Protein AF-A0AAW8ASQ7-F1 (afdb_monomer_lite)

Sequence (80 aa):
VTRNDSSIIAFKLGRHSPLQGGIRLVGAHTDSPCLRVKPQPELQRQGFWQLGVEVYGGALLAPWFDRDLSLAGRVTFRRD

Structure (mmCIF, N/CA/C/O backbone):
data_AF-A0AAW8ASQ7-F1
#
_entry.id   AF-A0AAW8ASQ7-F1
#
loop_
_atom_site.group_PDB
_atom_site.id
_atom_site.type_symbol
_atom_site.label_atom_id
_atom_site.label_alt_id
_atom_site.label_comp_id
_atom_site.label_asym_id
_atom_site.label_entity_id
_atom_site.label_seq_id
_atom_site.pdbx_PDB_ins_code
_atom_site.Cartn_x
_atom_site.Cartn_y
_atom_site.Cartn_z
_atom_site.occupancy
_atom_site.B_iso_or_equiv
_atom_site.auth_seq_id
_atom_site.auth_comp_id
_atom_site.auth_asym_id
_atom_site.auth_atom_id
_atom_site.pdbx_PDB_model_num
ATOM 1 N N . VAL A 1 1 ? 4.938 -9.749 -14.732 1.00 97.31 1 VAL A N 1
ATOM 2 C CA . VAL A 1 1 ? 4.789 -10.714 -13.611 1.00 97.31 1 VAL A CA 1
ATOM 3 C C . VAL A 1 1 ? 4.493 -9.946 -12.333 1.00 97.31 1 VAL A C 1
ATOM 5 O O . VAL A 1 1 ? 5.014 -8.844 -12.185 1.00 97.31 1 VAL A O 1
ATOM 8 N N . THR A 1 2 ? 3.657 -10.484 -11.447 1.00 98.56 2 THR A N 1
ATOM 9 C CA . THR A 1 2 ? 3.359 -9.904 -10.127 1.00 98.56 2 THR A CA 1
ATOM 10 C C . THR A 1 2 ? 3.827 -10.837 -9.009 1.00 98.56 2 THR A C 1
ATOM 12 O O . THR A 1 2 ? 4.035 -12.031 -9.227 1.00 98.56 2 THR A O 1
ATOM 15 N N . ARG A 1 3 ? 4.032 -10.290 -7.807 1.00 98.56 3 ARG A N 1
ATOM 16 C CA . ARG A 1 3 ? 4.293 -11.056 -6.579 1.00 98.56 3 ARG A CA 1
ATOM 17 C C . ARG A 1 3 ? 3.535 -10.420 -5.418 1.00 98.56 3 ARG A C 1
ATOM 19 O O . ARG A 1 3 ? 3.568 -9.199 -5.274 1.00 98.56 3 ARG A O 1
ATOM 26 N N . ASN A 1 4 ? 2.882 -11.252 -4.598 1.00 98.38 4 ASN A N 1
ATOM 27 C CA . ASN A 1 4 ? 2.077 -10.835 -3.439 1.00 98.38 4 ASN A CA 1
ATOM 28 C C . ASN A 1 4 ? 0.959 -9.823 -3.780 1.00 98.38 4 ASN A C 1
ATOM 30 O O . ASN A 1 4 ? 0.433 -9.181 -2.879 1.00 98.38 4 ASN A O 1
ATOM 34 N N . ASP A 1 5 ? 0.635 -9.630 -5.060 1.00 98.12 5 ASP A N 1
ATOM 35 C CA . ASP A 1 5 ? -0.239 -8.555 -5.557 1.00 98.12 5 ASP A CA 1
ATOM 36 C C . ASP A 1 5 ? 0.133 -7.147 -5.053 1.00 98.12 5 ASP A C 1
ATOM 38 O O . ASP A 1 5 ? -0.685 -6.234 -5.049 1.00 98.12 5 ASP A O 1
ATOM 42 N N . SER A 1 6 ? 1.392 -6.961 -4.642 1.00 97.81 6 SER A N 1
ATOM 43 C CA . SER A 1 6 ? 1.934 -5.691 -4.146 1.00 97.81 6 SER A CA 1
ATOM 44 C C . SER A 1 6 ? 3.201 -5.262 -4.884 1.00 97.81 6 SER A C 1
ATOM 46 O O . SER A 1 6 ? 3.700 -4.165 -4.659 1.00 97.81 6 SER A O 1
ATOM 48 N N . SER A 1 7 ? 3.744 -6.111 -5.758 1.00 98.56 7 SER A N 1
ATOM 49 C CA . SER A 1 7 ? 4.910 -5.814 -6.593 1.00 98.56 7 SER A CA 1
ATOM 50 C C . SER A 1 7 ? 4.663 -6.265 -8.027 1.00 98.56 7 SER A C 1
ATOM 52 O O . SER A 1 7 ? 4.057 -7.315 -8.262 1.00 98.56 7 SER A O 1
ATOM 54 N N . ILE A 1 8 ? 5.174 -5.495 -8.986 1.00 98.50 8 ILE A N 1
ATOM 55 C CA . ILE A 1 8 ? 5.016 -5.750 -10.417 1.00 98.50 8 ILE A CA 1
ATOM 56 C C . ILE A 1 8 ? 6.341 -5.557 -11.153 1.00 98.50 8 ILE A C 1
ATOM 58 O O . ILE A 1 8 ? 7.091 -4.625 -10.884 1.00 98.50 8 ILE A O 1
ATOM 62 N N . ILE A 1 9 ? 6.604 -6.441 -12.113 1.00 98.56 9 ILE A N 1
ATOM 63 C CA . ILE A 1 9 ? 7.641 -6.264 -13.128 1.00 98.56 9 ILE A CA 1
ATOM 64 C C . ILE A 1 9 ? 6.961 -6.295 -14.493 1.00 98.56 9 ILE A C 1
ATOM 66 O O . ILE A 1 9 ? 6.351 -7.305 -14.875 1.00 98.56 9 ILE A O 1
ATOM 70 N N . ALA A 1 10 ? 7.104 -5.196 -15.224 1.00 98.31 10 ALA A N 1
ATOM 71 C CA . ALA A 1 10 ? 6.763 -5.086 -16.633 1.00 98.31 10 ALA A CA 1
ATOM 72 C C . ALA A 1 10 ? 8.051 -5.099 -17.464 1.00 98.31 10 ALA A C 1
ATOM 74 O O . ALA A 1 10 ? 9.066 -4.536 -17.059 1.00 98.31 10 ALA A O 1
ATOM 75 N N . PHE A 1 11 ? 8.019 -5.747 -18.624 1.00 96.81 11 PHE A N 1
ATOM 76 C CA . PHE A 1 11 ? 9.160 -5.803 -19.531 1.00 96.81 11 PHE A CA 1
ATOM 77 C C . PHE A 1 11 ? 8.694 -5.724 -20.981 1.00 96.81 11 PHE A C 1
ATOM 79 O O . PHE A 1 11 ? 7.598 -6.164 -21.325 1.00 96.81 11 PHE A O 1
ATOM 86 N N . LYS A 1 12 ? 9.561 -5.180 -21.834 1.00 96.31 12 LYS A N 1
ATOM 87 C CA . LYS A 1 12 ? 9.403 -5.164 -23.287 1.00 96.31 12 LYS A CA 1
ATOM 88 C C . LYS A 1 12 ? 10.702 -5.654 -23.909 1.00 96.31 12 LYS A C 1
ATOM 90 O O . LYS A 1 12 ? 11.762 -5.105 -23.620 1.00 96.31 12 LYS A O 1
ATOM 95 N N . LEU A 1 13 ? 10.622 -6.686 -24.744 1.00 95.75 13 LEU A N 1
ATOM 96 C CA . LEU A 1 13 ? 11.791 -7.208 -25.449 1.00 95.75 13 LEU A CA 1
ATOM 97 C C . LEU A 1 13 ? 12.166 -6.276 -26.610 1.00 95.75 13 LEU A C 1
ATOM 99 O O . LEU A 1 13 ? 11.301 -5.803 -27.350 1.00 95.75 13 LEU A O 1
ATOM 103 N N . GLY A 1 14 ? 13.462 -5.983 -26.727 1.00 92.88 14 GLY A N 1
ATOM 104 C CA . GLY A 1 14 ? 14.027 -5.218 -27.837 1.00 92.88 14 GLY A CA 1
ATOM 105 C C . GLY A 1 14 ? 14.260 -6.078 -29.083 1.00 92.88 14 GLY A C 1
ATOM 106 O O . GLY A 1 14 ? 13.899 -7.250 -29.123 1.00 92.88 14 GLY A O 1
ATOM 107 N N . ARG A 1 15 ? 14.891 -5.489 -30.108 1.00 94.62 15 ARG A N 1
ATOM 108 C CA . ARG A 1 15 ? 15.223 -6.196 -31.362 1.00 94.62 15 ARG A CA 1
ATOM 109 C C . ARG A 1 15 ? 16.391 -7.175 -31.219 1.00 94.62 15 ARG A C 1
ATOM 111 O O . ARG A 1 15 ? 16.411 -8.193 -31.897 1.00 94.62 15 ARG A O 1
ATOM 118 N N . HIS A 1 16 ? 17.361 -6.860 -30.361 1.00 95.06 16 HIS A N 1
ATOM 119 C CA . HIS A 1 16 ? 18.491 -7.740 -30.067 1.00 95.06 16 HIS A CA 1
ATOM 120 C C . HIS A 1 16 ? 18.188 -8.602 -28.843 1.00 95.06 16 HIS A C 1
ATOM 122 O O . HIS A 1 16 ? 17.471 -8.169 -27.937 1.00 95.06 16 HIS A O 1
ATOM 128 N N . SER A 1 17 ? 18.764 -9.807 -28.800 1.00 95.19 17 SER A N 1
ATOM 129 C CA . SER A 1 17 ? 18.661 -10.660 -27.616 1.00 95.19 17 SER A CA 1
ATOM 130 C C . SER A 1 17 ? 19.260 -9.953 -26.388 1.00 95.19 17 SER A C 1
ATOM 132 O O . SER A 1 17 ? 20.239 -9.213 -26.534 1.00 95.19 17 SER A O 1
ATOM 134 N N . PRO A 1 18 ? 18.741 -10.194 -25.169 1.00 95.25 18 PRO A N 1
ATOM 135 C CA . PRO A 1 18 ? 19.323 -9.628 -23.951 1.00 95.25 18 PRO A CA 1
ATOM 136 C C . PRO A 1 18 ? 20.807 -9.973 -23.755 1.00 95.25 18 PRO A C 1
ATOM 138 O O . PRO A 1 18 ? 21.540 -9.175 -23.182 1.00 95.25 18 PRO A O 1
ATOM 141 N N . LEU A 1 19 ? 21.264 -11.125 -24.267 1.00 96.25 19 LEU A N 1
ATOM 142 C CA . LEU A 1 19 ? 22.672 -11.541 -24.211 1.00 96.25 19 LEU A CA 1
ATOM 143 C C . LEU A 1 19 ? 23.593 -10.637 -25.045 1.00 96.25 19 LEU A C 1
ATOM 145 O O . LEU A 1 19 ? 24.751 -10.459 -24.690 1.00 96.25 19 LEU A O 1
ATOM 149 N N . GLN A 1 20 ? 23.087 -10.064 -26.141 1.00 96.12 20 GLN A N 1
ATOM 150 C CA . GLN A 1 20 ? 23.857 -9.197 -27.040 1.00 96.12 20 GLN A CA 1
ATOM 151 C C . GLN A 1 20 ? 23.636 -7.705 -26.749 1.00 96.12 20 GLN A C 1
ATOM 153 O O . GLN A 1 20 ? 24.581 -6.925 -26.768 1.00 96.12 20 GLN A O 1
ATOM 158 N N . GLY A 1 21 ? 22.387 -7.294 -26.500 1.00 93.88 21 GLY A N 1
ATOM 159 C CA . GLY A 1 21 ? 22.005 -5.887 -26.296 1.00 93.88 21 GLY A CA 1
ATOM 160 C C . GLY A 1 21 ? 21.971 -5.432 -24.831 1.00 93.88 21 GLY A C 1
ATOM 161 O O . GLY A 1 21 ? 21.798 -4.240 -24.550 1.00 93.88 21 GLY A O 1
ATOM 162 N N . GLY A 1 22 ? 22.123 -6.367 -23.890 1.00 95.50 22 GLY A N 1
ATOM 163 C CA . GLY A 1 22 ? 21.929 -6.136 -22.463 1.00 95.50 22 GLY A CA 1
ATOM 164 C C . GLY A 1 22 ? 20.467 -5.865 -22.093 1.00 95.50 22 GLY A C 1
ATOM 165 O O . GLY A 1 22 ? 19.545 -6.017 -22.895 1.00 95.50 22 GLY A O 1
ATOM 166 N N . ILE A 1 23 ? 20.257 -5.431 -20.850 1.00 96.50 23 ILE A N 1
ATOM 167 C CA . ILE A 1 23 ? 18.945 -5.055 -20.310 1.00 96.50 23 ILE A CA 1
ATOM 168 C C . ILE A 1 23 ? 19.025 -3.606 -19.815 1.00 96.50 23 ILE A C 1
ATOM 170 O O . ILE A 1 23 ? 20.059 -3.168 -19.310 1.00 96.50 23 ILE A O 1
ATOM 174 N N . ARG A 1 24 ? 17.947 -2.836 -19.983 1.00 96.38 24 ARG A N 1
ATOM 175 C CA . ARG A 1 24 ? 17.770 -1.524 -19.347 1.00 96.38 24 ARG A CA 1
ATOM 176 C C . ARG A 1 24 ? 16.702 -1.671 -18.273 1.00 96.38 24 ARG A C 1
ATOM 178 O O . ARG A 1 24 ? 15.574 -2.038 -18.590 1.00 96.38 24 ARG A O 1
ATOM 185 N N . LEU A 1 25 ? 17.081 -1.448 -17.018 1.00 97.81 25 LEU A N 1
ATOM 186 C CA . LEU A 1 25 ? 16.203 -1.627 -15.866 1.00 97.81 25 LEU A CA 1
ATOM 187 C C . LEU A 1 25 ? 15.905 -0.275 -15.226 1.00 97.81 25 LEU A C 1
ATOM 189 O O . LEU A 1 25 ? 16.801 0.551 -15.074 1.00 97.81 25 LEU A O 1
ATOM 193 N N . VAL A 1 26 ? 14.651 -0.085 -14.827 1.00 98.44 26 VAL A N 1
ATOM 194 C CA . VAL A 1 26 ? 14.207 1.030 -13.989 1.00 98.44 26 VAL A CA 1
ATOM 195 C C . VAL A 1 26 ? 13.581 0.429 -12.740 1.00 98.44 26 VAL A C 1
ATOM 197 O O . VAL A 1 26 ? 12.730 -0.455 -12.840 1.00 98.44 26 VAL A O 1
ATOM 200 N N . GLY A 1 27 ? 14.033 0.888 -11.576 1.00 98.31 27 GLY A N 1
ATOM 201 C CA . GLY A 1 27 ? 13.496 0.498 -10.278 1.00 98.31 27 GLY A CA 1
ATOM 202 C C . GLY A 1 27 ? 12.653 1.617 -9.675 1.00 98.31 27 GLY A C 1
ATOM 203 O O . GLY A 1 27 ? 13.030 2.783 -9.742 1.00 98.31 27 GLY A O 1
ATOM 204 N N . ALA A 1 28 ? 11.528 1.241 -9.077 1.00 98.38 28 ALA A N 1
ATOM 205 C CA . ALA A 1 28 ? 10.673 2.088 -8.252 1.00 98.38 28 ALA A CA 1
ATOM 206 C C . ALA A 1 28 ? 10.018 1.212 -7.169 1.00 98.38 28 ALA A C 1
ATOM 208 O O . ALA A 1 28 ? 10.204 -0.009 -7.165 1.00 98.38 28 ALA A O 1
ATOM 209 N N . HIS A 1 29 ? 9.248 1.817 -6.269 1.00 98.44 29 HIS A N 1
ATOM 210 C CA . HIS A 1 29 ? 8.503 1.109 -5.227 1.00 98.44 29 HIS A CA 1
ATOM 211 C C . HIS A 1 29 ? 7.007 1.460 -5.296 1.00 98.44 29 HIS A C 1
ATOM 213 O O . HIS A 1 29 ? 6.623 2.464 -5.893 1.00 98.44 29 HIS A O 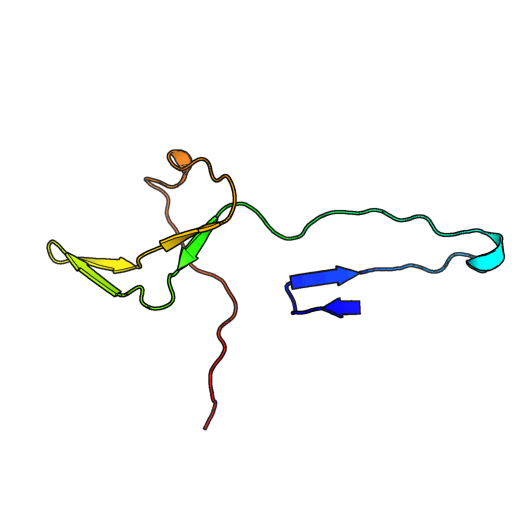1
ATOM 219 N N . THR A 1 30 ? 6.159 0.579 -4.762 1.00 98.31 30 THR A N 1
ATOM 220 C CA . THR A 1 30 ? 4.686 0.644 -4.872 1.00 98.31 30 THR A CA 1
ATOM 221 C C . THR A 1 30 ? 3.998 1.081 -3.582 1.00 98.31 30 THR A C 1
ATOM 223 O O . THR A 1 30 ? 2.779 1.232 -3.551 1.00 98.31 30 THR A O 1
ATOM 226 N N . ASP A 1 31 ? 4.754 1.250 -2.506 1.00 98.19 31 ASP A N 1
ATOM 227 C CA . ASP A 1 31 ? 4.258 1.622 -1.193 1.00 98.19 31 ASP A CA 1
ATOM 228 C C . ASP A 1 31 ? 4.465 3.113 -0.899 1.00 98.19 31 ASP A C 1
ATOM 230 O O . ASP A 1 31 ? 5.197 3.832 -1.578 1.00 98.19 31 ASP A O 1
ATOM 234 N N . SER A 1 32 ? 3.787 3.600 0.132 1.00 98.44 32 SER A N 1
ATOM 235 C CA . SER A 1 32 ? 3.920 4.962 0.645 1.00 98.44 32 SER A CA 1
ATOM 236 C C . SER A 1 32 ? 3.628 4.952 2.146 1.00 98.44 32 SER A C 1
ATOM 238 O O . SER A 1 32 ? 2.869 4.083 2.591 1.00 98.44 32 SER A O 1
ATOM 240 N N . PRO A 1 33 ? 4.199 5.877 2.940 1.00 98.56 33 PRO A N 1
ATOM 241 C CA . PRO A 1 33 ? 3.886 5.961 4.358 1.00 98.56 33 PRO A CA 1
ATOM 242 C C . PRO A 1 33 ? 2.382 6.137 4.601 1.00 98.56 33 PRO A C 1
ATOM 244 O O . PRO A 1 33 ? 1.741 6.951 3.935 1.00 98.56 33 PRO A O 1
ATOM 247 N N . CYS A 1 34 ? 1.812 5.372 5.533 1.00 98.50 34 CYS A N 1
ATOM 248 C CA . CYS A 1 34 ? 0.370 5.378 5.791 1.00 98.50 34 CYS A CA 1
ATOM 249 C C . CYS A 1 34 ? -0.004 4.922 7.206 1.00 98.50 34 CYS A C 1
ATOM 251 O O . CYS A 1 34 ? 0.847 4.482 7.980 1.00 98.50 34 CYS A O 1
ATOM 253 N N . LEU A 1 35 ? -1.295 5.018 7.532 1.00 98.75 35 LEU A N 1
ATOM 254 C CA . LEU A 1 35 ? -1.893 4.417 8.723 1.00 98.75 35 LEU A CA 1
ATOM 255 C C . LEU A 1 35 ? -2.513 3.066 8.342 1.00 98.75 35 LEU A C 1
ATOM 257 O O . LEU A 1 35 ? -3.390 3.012 7.480 1.00 98.75 35 LEU A O 1
ATOM 261 N N . ARG A 1 36 ? -2.065 1.973 8.966 1.00 98.44 36 ARG A N 1
ATOM 262 C CA . ARG A 1 36 ? -2.620 0.626 8.752 1.00 98.44 36 ARG A CA 1
ATOM 263 C C . ARG A 1 36 ? -3.441 0.186 9.948 1.00 98.44 36 ARG A C 1
ATOM 265 O O . ARG A 1 36 ? -3.057 0.423 11.085 1.00 98.44 36 ARG A O 1
ATOM 272 N N . VAL A 1 37 ? -4.567 -0.466 9.693 1.00 98.56 37 VAL A N 1
ATOM 273 C CA . VAL A 1 37 ? -5.434 -1.007 10.745 1.00 98.56 37 VAL A CA 1
ATOM 274 C C . VAL A 1 37 ? -4.704 -2.145 11.467 1.00 98.56 37 VAL A C 1
ATOM 276 O O . VAL A 1 37 ? -4.174 -3.045 10.816 1.00 98.56 37 VAL A O 1
ATOM 279 N N . LYS A 1 38 ? -4.661 -2.103 12.804 1.00 98.62 38 LYS A N 1
ATOM 280 C CA . LYS A 1 38 ? -4.059 -3.171 13.619 1.00 98.62 38 LYS A CA 1
ATOM 281 C C . LYS A 1 38 ? -4.860 -4.478 13.497 1.00 98.62 38 LYS A C 1
ATOM 283 O O . LYS A 1 38 ? -6.055 -4.421 13.235 1.00 98.62 38 LYS A O 1
ATOM 288 N N . PRO A 1 39 ? -4.260 -5.651 13.774 1.00 98.06 39 PRO A N 1
ATOM 289 C CA . PRO A 1 39 ? -4.983 -6.929 13.748 1.00 98.06 39 PRO A CA 1
ATOM 290 C C . PRO A 1 39 ? -6.154 -7.031 14.739 1.00 98.06 39 PRO A C 1
ATOM 292 O O . PRO A 1 39 ? -7.120 -7.730 14.463 1.00 98.06 39 PRO A O 1
ATOM 295 N N . GLN A 1 40 ? -6.063 -6.338 15.879 1.00 98.19 40 GLN A N 1
ATOM 296 C CA . GLN A 1 40 ? -7.142 -6.164 16.861 1.00 98.19 40 GLN A CA 1
ATOM 297 C C . GLN A 1 40 ? -7.425 -4.661 16.995 1.00 98.19 40 GLN A C 1
ATOM 299 O O . GLN A 1 40 ? -6.820 -3.997 17.847 1.00 98.19 40 GLN A O 1
ATOM 304 N N . PRO A 1 41 ? -8.204 -4.077 16.070 1.00 98.25 41 PRO A N 1
ATOM 305 C CA . PRO A 1 41 ? -8.308 -2.629 15.956 1.00 98.25 41 PRO A CA 1
ATOM 306 C C . PRO A 1 41 ? -9.428 -2.017 16.795 1.00 98.25 41 PRO A C 1
ATOM 308 O O . PRO A 1 41 ? 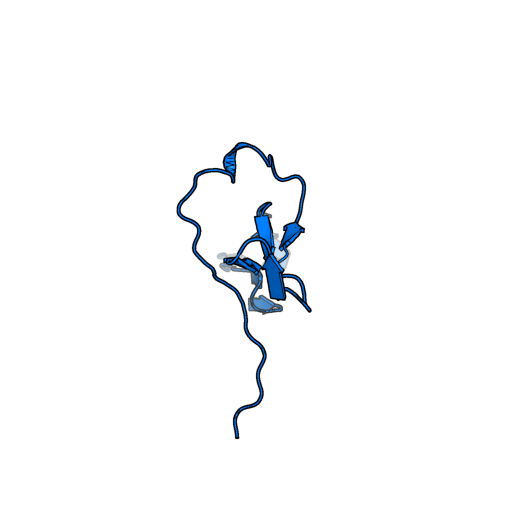-9.445 -0.799 16.946 1.00 98.25 41 PRO A O 1
ATOM 311 N N . GLU A 1 42 ? -10.374 -2.797 17.308 1.00 98.31 42 GLU A N 1
ATOM 312 C CA . GLU A 1 42 ? -11.578 -2.270 17.939 1.00 98.31 42 GLU A CA 1
ATOM 313 C C . GLU A 1 42 ? -11.253 -1.525 19.236 1.00 98.31 42 GLU A C 1
ATOM 315 O O . GLU A 1 42 ? -10.692 -2.071 20.187 1.00 98.31 42 GLU A O 1
ATOM 320 N N . LEU A 1 43 ? -11.648 -0.256 19.288 1.00 97.75 43 LEU A N 1
ATOM 321 C CA . LEU A 1 43 ? -11.556 0.582 20.474 1.00 97.75 43 LEU A CA 1
ATOM 322 C C . LEU A 1 43 ? -12.891 1.298 20.668 1.00 97.75 43 LEU A C 1
ATOM 324 O O . LEU A 1 43 ? -13.397 1.932 19.743 1.00 97.75 43 LEU A O 1
ATOM 328 N N . GLN A 1 44 ? -13.434 1.243 21.883 1.00 97.56 44 GLN A N 1
ATOM 329 C CA . GLN A 1 44 ? -14.622 2.007 22.253 1.00 97.56 44 GLN A CA 1
ATOM 330 C C . GLN A 1 44 ? -14.267 2.983 23.371 1.00 97.56 44 GLN A C 1
ATOM 332 O O . GLN A 1 44 ? -13.917 2.577 24.481 1.00 97.56 44 GLN A O 1
ATOM 337 N N . ARG A 1 45 ? -14.299 4.284 23.073 1.00 96.56 45 ARG A N 1
ATOM 338 C CA . ARG A 1 45 ? -13.930 5.346 24.020 1.00 96.56 45 ARG A CA 1
ATOM 339 C C . ARG A 1 45 ? -14.797 6.572 23.799 1.00 96.56 45 ARG A C 1
ATOM 341 O O . ARG A 1 45 ? -15.049 6.952 22.663 1.00 96.56 45 ARG A O 1
ATOM 348 N N . GLN A 1 46 ? -15.237 7.194 24.892 1.00 97.31 46 GLN A N 1
ATOM 349 C CA . GLN A 1 46 ? -16.026 8.435 24.861 1.00 97.31 46 GLN A CA 1
ATOM 350 C C . GLN A 1 46 ? -17.272 8.358 23.953 1.00 97.31 46 GLN A C 1
ATOM 352 O O . GLN A 1 46 ? -17.642 9.334 23.316 1.00 97.31 46 GLN A O 1
ATOM 357 N N . GLY A 1 47 ? -17.906 7.181 23.866 1.00 97.94 47 GLY A N 1
ATOM 358 C CA . GLY A 1 47 ? -19.080 6.956 23.013 1.00 97.94 47 GLY A CA 1
ATOM 359 C C . GLY A 1 47 ? -18.781 6.699 21.530 1.00 97.94 47 GLY A C 1
ATOM 360 O O . GLY A 1 47 ? -19.717 6.465 20.771 1.00 97.94 47 GLY A O 1
ATOM 361 N N . PHE A 1 48 ? -17.511 6.676 21.114 1.00 98.00 48 PHE A N 1
ATOM 362 C CA . PHE A 1 48 ? -17.106 6.449 19.726 1.00 98.00 48 PHE A CA 1
ATOM 363 C C . PHE A 1 48 ? -16.509 5.060 19.512 1.00 98.00 48 PHE A C 1
ATOM 365 O O . PHE A 1 48 ? -15.770 4.550 20.358 1.00 98.00 48 PHE A O 1
ATOM 372 N N . TRP A 1 49 ? -16.784 4.495 18.336 1.00 97.81 49 TRP A N 1
ATOM 373 C CA . TRP A 1 49 ? -16.028 3.381 17.776 1.00 97.81 49 TRP A CA 1
ATOM 374 C C . TRP A 1 49 ? -14.832 3.924 17.003 1.00 97.81 49 TRP A C 1
ATOM 376 O O . TRP A 1 49 ? -14.978 4.780 16.133 1.00 97.81 49 TRP A O 1
ATOM 386 N N . GLN A 1 50 ? -13.647 3.427 17.331 1.00 98.25 50 GLN A N 1
ATOM 387 C CA . GLN A 1 50 ? -12.392 3.818 16.707 1.00 98.25 50 GLN A CA 1
ATOM 388 C C . GLN A 1 50 ? -11.651 2.570 16.225 1.00 98.25 50 GLN A C 1
ATOM 390 O O . GLN A 1 50 ? -11.781 1.495 16.812 1.00 98.25 50 GLN A O 1
ATOM 395 N N . LEU A 1 51 ? -10.841 2.734 15.179 1.00 98.44 51 LEU A N 1
ATOM 396 C CA . LEU A 1 51 ? -9.903 1.715 14.719 1.00 98.44 51 LEU A CA 1
ATOM 397 C C . LEU A 1 51 ? -8.490 2.103 15.157 1.00 98.44 51 LEU A C 1
ATOM 399 O O . LEU A 1 51 ? -7.968 3.147 14.767 1.00 98.44 51 LEU A O 1
ATOM 403 N N . GLY A 1 52 ? -7.863 1.260 15.970 1.00 98.44 52 GLY A N 1
ATOM 404 C CA . GLY A 1 52 ? -6.452 1.367 16.301 1.00 98.44 52 GLY A CA 1
ATOM 405 C C . GLY A 1 52 ? -5.591 1.142 15.059 1.00 98.44 52 GLY A C 1
ATOM 406 O O . GLY A 1 52 ? -5.751 0.141 14.359 1.00 98.44 52 GLY A O 1
ATOM 407 N N . VAL A 1 53 ? -4.649 2.054 14.813 1.00 98.69 53 VAL A N 1
ATOM 408 C CA . VAL A 1 53 ? -3.744 2.002 13.656 1.00 98.69 53 VAL A CA 1
ATOM 409 C C . VAL A 1 53 ? -2.277 1.898 14.066 1.00 98.69 53 VAL A C 1
ATOM 411 O O . VAL A 1 53 ? -1.880 2.329 15.151 1.00 98.69 53 VAL A O 1
ATOM 414 N N . GLU A 1 54 ? -1.468 1.310 13.196 1.00 98.50 54 GLU A N 1
ATOM 415 C CA . GLU A 1 54 ? -0.009 1.370 13.204 1.00 98.50 54 GLU A CA 1
ATOM 416 C C . GLU A 1 54 ? 0.487 2.317 12.102 1.00 98.50 54 GLU A C 1
ATOM 418 O O . GLU A 1 54 ? -0.149 2.466 11.056 1.00 98.50 54 GLU A O 1
ATOM 423 N N . VAL A 1 55 ? 1.627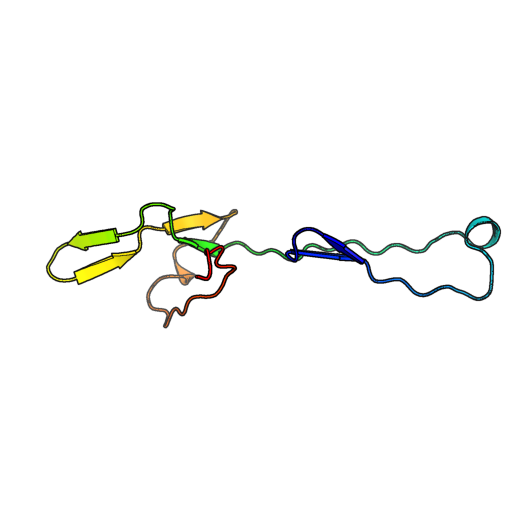 2.967 12.337 1.00 98.56 55 VAL A N 1
ATOM 424 C CA . VAL A 1 55 ? 2.274 3.813 11.329 1.00 98.56 55 VAL A CA 1
ATOM 425 C C . VAL A 1 55 ? 3.169 2.932 10.464 1.00 98.56 55 VAL A C 1
ATOM 427 O O . VAL A 1 55 ? 4.103 2.307 10.961 1.00 98.56 55 VAL A O 1
ATOM 430 N N . TYR A 1 56 ? 2.894 2.892 9.164 1.00 98.38 56 TYR A N 1
ATOM 431 C CA . TYR A 1 56 ? 3.759 2.267 8.172 1.00 98.38 56 TYR A CA 1
ATOM 432 C C . TYR A 1 56 ? 4.694 3.326 7.576 1.00 98.38 56 TYR A C 1
ATOM 434 O O . TYR A 1 56 ? 4.229 4.310 7.003 1.00 98.38 56 TYR A O 1
ATOM 442 N N . GLY A 1 57 ? 6.009 3.123 7.693 1.00 97.75 57 GLY A N 1
ATOM 443 C CA . GLY A 1 57 ? 7.029 4.055 7.197 1.00 97.75 57 GLY A CA 1
ATOM 444 C C . GLY A 1 57 ? 7.170 5.344 8.024 1.00 97.75 57 GLY A C 1
ATOM 445 O O . GLY A 1 57 ? 6.636 5.468 9.122 1.00 97.75 57 GLY A O 1
ATOM 446 N N . GLY A 1 58 ? 7.913 6.321 7.496 1.00 97.94 58 GLY A N 1
ATOM 447 C CA . GLY A 1 58 ? 8.155 7.622 8.138 1.00 97.94 58 GLY A CA 1
ATOM 448 C C . GLY A 1 58 ? 7.070 8.655 7.829 1.00 97.94 58 GLY A C 1
ATOM 449 O O . GLY A 1 58 ? 7.356 9.672 7.200 1.00 97.94 58 GLY A O 1
ATOM 450 N N . ALA A 1 59 ? 5.817 8.378 8.198 1.00 97.94 59 ALA A N 1
ATOM 451 C CA . ALA A 1 59 ? 4.701 9.269 7.887 1.00 97.94 59 ALA A CA 1
ATOM 452 C C . ALA A 1 59 ? 4.778 10.575 8.699 1.00 97.94 59 ALA A C 1
ATOM 454 O O . ALA A 1 59 ? 4.891 10.553 9.925 1.00 97.94 59 ALA A O 1
ATOM 455 N N . LEU A 1 60 ? 4.645 11.722 8.027 1.00 98.25 60 LEU A N 1
ATOM 456 C CA . LEU A 1 60 ? 4.368 12.988 8.707 1.00 98.25 60 LEU A CA 1
ATOM 457 C C . LEU A 1 60 ? 2.959 12.901 9.289 1.00 98.25 60 LEU A C 1
ATOM 459 O O . LEU A 1 60 ? 2.009 12.839 8.520 1.00 98.25 60 LEU A O 1
ATOM 463 N N . LEU A 1 61 ? 2.817 12.869 10.616 1.00 98.25 61 LEU A N 1
ATOM 464 C CA . LEU A 1 61 ? 1.528 12.566 11.252 1.00 98.25 61 LEU A CA 1
ATOM 465 C C . LEU A 1 61 ? 0.552 13.742 11.248 1.00 98.25 61 LEU A C 1
ATOM 467 O O . LEU A 1 61 ? -0.640 13.527 11.065 1.00 98.25 61 LEU A O 1
ATOM 471 N N . ALA A 1 62 ? 1.035 14.977 11.409 1.00 98.56 62 ALA A N 1
ATOM 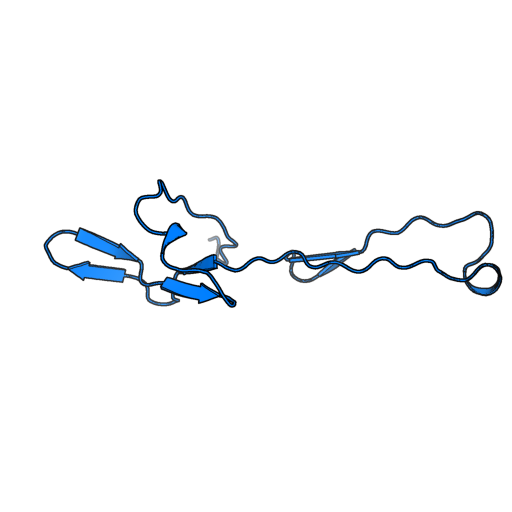472 C CA . ALA A 1 62 ? 0.157 16.145 11.501 1.00 98.56 62 ALA A CA 1
ATOM 473 C C . ALA A 1 62 ? -0.795 16.296 10.289 1.00 98.56 62 ALA A C 1
ATOM 475 O O . ALA A 1 62 ? -1.984 16.505 10.512 1.00 98.56 62 ALA A O 1
ATOM 476 N N . PRO A 1 63 ? -0.356 16.094 9.028 1.00 98.44 63 PRO A N 1
ATOM 477 C CA . PRO A 1 63 ? -1.252 16.154 7.869 1.00 98.44 63 PRO A CA 1
ATOM 478 C C . PRO A 1 6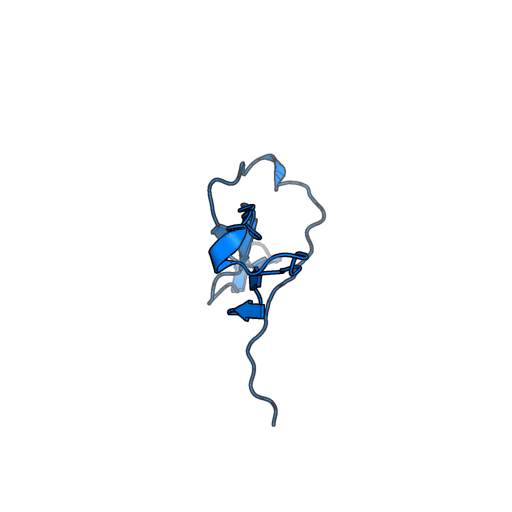3 ? -2.364 15.093 7.789 1.00 98.44 63 PRO A C 1
ATOM 480 O O . PRO A 1 63 ? -3.240 15.245 6.936 1.00 98.44 63 PRO A O 1
ATOM 483 N N . TRP A 1 64 ? -2.324 14.029 8.606 1.00 98.50 64 TRP A N 1
ATOM 484 C CA . TRP A 1 64 ? -3.361 12.984 8.643 1.00 98.50 64 TRP A CA 1
ATOM 485 C C . TRP A 1 64 ? -4.569 13.357 9.503 1.00 98.50 64 TRP A C 1
ATOM 487 O O . TRP A 1 64 ? -5.623 12.741 9.354 1.00 98.50 64 TRP A O 1
ATOM 497 N N . PHE A 1 65 ? -4.424 14.336 10.396 1.00 98.62 65 PHE A N 1
ATOM 498 C CA . PHE A 1 65 ? -5.538 14.859 11.180 1.00 98.62 65 PHE A CA 1
ATOM 499 C C . PHE A 1 65 ? -6.436 15.737 10.303 1.00 98.62 65 PHE A C 1
ATOM 501 O O . PHE A 1 65 ? -5.974 16.329 9.326 1.00 98.62 65 PHE A O 1
ATOM 508 N N . ASP A 1 66 ? -7.720 15.798 10.656 1.00 98.50 66 ASP A N 1
ATOM 509 C CA . ASP A 1 66 ? -8.742 16.621 9.994 1.00 98.50 66 ASP A CA 1
ATOM 510 C C . ASP A 1 66 ? -8.855 16.366 8.480 1.00 98.50 66 ASP A C 1
ATOM 512 O O . ASP A 1 66 ? -9.010 17.275 7.662 1.00 98.50 66 ASP A O 1
ATOM 516 N N . ARG A 1 67 ? -8.757 15.086 8.104 1.00 98.38 67 ARG A N 1
ATOM 517 C CA . ARG A 1 67 ? -8.970 14.587 6.744 1.00 98.38 67 ARG A CA 1
ATOM 518 C C . ARG A 1 67 ? -10.153 13.633 6.706 1.00 98.38 67 ARG A C 1
ATOM 520 O O . ARG A 1 67 ? -10.309 12.796 7.592 1.00 98.38 67 ARG A O 1
ATOM 527 N N . ASP A 1 68 ? -10.895 13.680 5.608 1.00 98.69 68 ASP A N 1
ATOM 528 C CA . ASP A 1 68 ? -11.914 12.683 5.293 1.00 98.69 68 ASP A CA 1
ATOM 529 C C . ASP A 1 68 ? -11.226 11.383 4.846 1.00 98.69 68 ASP A C 1
ATOM 531 O O . ASP A 1 68 ? -10.919 11.178 3.669 1.00 98.69 68 ASP A O 1
ATOM 535 N N . LEU A 1 69 ? -10.902 10.518 5.809 1.00 98.44 69 LEU A N 1
ATOM 536 C CA . LEU A 1 69 ? -10.206 9.258 5.556 1.00 98.44 69 LEU A CA 1
ATOM 537 C C . LEU A 1 69 ? -11.184 8.158 5.120 1.00 98.44 69 LEU A C 1
ATOM 539 O O . LEU A 1 69 ? -12.221 7.936 5.742 1.00 98.44 69 LEU A O 1
ATOM 543 N N . SER A 1 70 ? -10.804 7.413 4.081 1.00 98.50 70 SER A N 1
ATOM 544 C CA . SER A 1 70 ? -11.426 6.138 3.702 1.00 98.50 70 SER A CA 1
ATOM 545 C C . SER A 1 70 ? -10.474 4.969 3.999 1.00 98.50 70 SER A C 1
ATOM 547 O O . SER A 1 70 ? -9.388 5.168 4.547 1.00 98.50 70 SER A O 1
ATOM 549 N N . LEU A 1 71 ? -10.860 3.743 3.640 1.00 98.31 71 LEU A N 1
ATOM 550 C CA . LEU A 1 71 ? -10.069 2.533 3.861 1.00 98.31 71 LEU A CA 1
ATOM 551 C C . LEU A 1 71 ? -9.974 1.696 2.582 1.00 98.31 71 LEU A C 1
ATOM 553 O O . LEU A 1 71 ? -10.970 1.447 1.908 1.00 98.31 71 LEU A O 1
ATOM 557 N N . ALA A 1 72 ? -8.770 1.213 2.285 1.00 98.38 72 ALA A N 1
ATOM 558 C CA . ALA A 1 72 ? -8.506 0.256 1.219 1.00 98.38 72 ALA A CA 1
ATOM 559 C C . ALA A 1 72 ? -7.434 -0.744 1.668 1.00 98.38 72 ALA A C 1
ATOM 561 O O 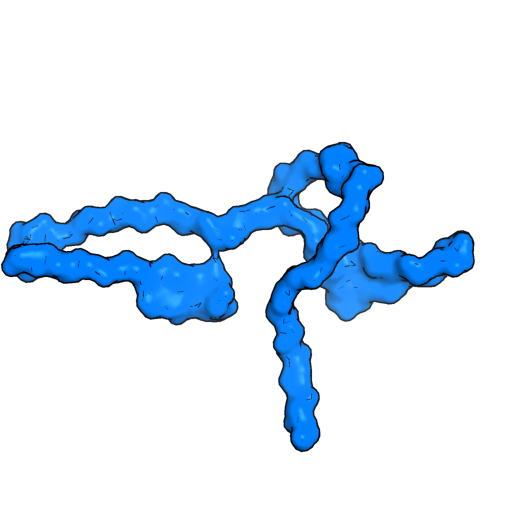. ALA A 1 72 ? -6.610 -0.448 2.535 1.00 98.38 72 ALA A O 1
ATOM 562 N N . GLY A 1 73 ? -7.431 -1.932 1.070 1.00 97.69 73 GLY A N 1
ATOM 563 C CA . GLY A 1 73 ? -6.453 -2.969 1.377 1.00 97.69 73 GLY A CA 1
ATOM 564 C C . GLY A 1 73 ? -6.875 -4.338 0.865 1.00 97.69 73 GLY A C 1
ATOM 565 O O . GLY A 1 73 ? -7.862 -4.475 0.143 1.00 97.69 73 GLY A O 1
ATOM 566 N N . ARG A 1 74 ? -6.117 -5.365 1.253 1.00 98.12 74 ARG A N 1
ATOM 567 C CA . ARG A 1 74 ? -6.434 -6.764 0.958 1.00 98.12 74 ARG A CA 1
ATOM 568 C C . ARG A 1 74 ? -7.098 -7.409 2.168 1.00 98.12 74 ARG A C 1
ATOM 570 O O . ARG A 1 74 ? -6.543 -7.361 3.262 1.00 98.12 74 ARG A O 1
ATOM 577 N N . VAL A 1 75 ? -8.232 -8.064 1.943 1.00 97.75 75 VAL A N 1
ATOM 578 C CA . VAL A 1 75 ? -8.911 -8.893 2.944 1.00 97.75 75 VAL A CA 1
ATOM 579 C C . VAL A 1 75 ? -8.690 -10.356 2.589 1.00 97.75 75 VAL A C 1
ATOM 581 O O . VAL A 1 75 ? -9.029 -10.790 1.490 1.00 97.75 75 VAL A O 1
ATOM 584 N N . THR A 1 76 ? -8.134 -11.115 3.527 1.00 98.00 76 THR A N 1
ATOM 585 C CA . THR A 1 76 ? -8.080 -12.576 3.439 1.00 98.00 76 THR A CA 1
ATOM 586 C C . THR A 1 76 ? -9.218 -13.132 4.277 1.00 98.00 76 THR A C 1
ATOM 588 O O . THR A 1 76 ? -9.297 -12.857 5.471 1.00 98.00 76 THR A O 1
ATOM 591 N N . PHE A 1 77 ? -10.101 -13.906 3.658 1.00 97.81 77 PHE A N 1
ATOM 592 C CA . PHE A 1 77 ? -11.269 -14.484 4.311 1.00 97.81 77 PHE A CA 1
ATOM 593 C C . PHE A 1 77 ? -11.519 -15.893 3.775 1.00 97.81 77 PHE A C 1
ATOM 595 O O . PHE A 1 77 ? -11.038 -16.256 2.700 1.00 97.81 77 PHE A O 1
ATOM 602 N N . ARG A 1 78 ? -12.270 -16.693 4.531 1.00 97.81 78 ARG A N 1
ATOM 603 C CA . ARG A 1 78 ? -12.797 -17.970 4.050 1.00 97.81 78 ARG A CA 1
ATOM 604 C C . ARG A 1 78 ? -14.181 -17.726 3.458 1.00 97.81 78 ARG A C 1
ATOM 606 O O . ARG A 1 78 ? -14.964 -16.982 4.040 1.00 97.81 78 ARG A O 1
ATOM 613 N N . ARG A 1 79 ? -14.461 -18.344 2.315 1.00 93.31 79 ARG A N 1
ATOM 614 C CA . ARG A 1 79 ? -15.796 -18.382 1.717 1.00 93.31 79 ARG A CA 1
ATOM 615 C C . ARG A 1 79 ? -16.375 -19.772 1.960 1.00 93.31 79 ARG A C 1
ATOM 617 O O . ARG A 1 79 ? -15.663 -20.744 1.713 1.00 93.31 79 ARG A O 1
ATOM 624 N N . ASP A 1 80 ? -17.591 -19.821 2.493 1.00 84.38 80 ASP A N 1
ATOM 625 C CA . ASP A 1 80 ? -18.348 -21.063 2.686 1.00 84.38 80 ASP A CA 1
ATOM 626 C C . ASP A 1 80 ? -18.906 -21.593 1.354 1.00 84.38 80 ASP A C 1
ATOM 628 O O . ASP A 1 80 ? -19.163 -20.762 0.443 1.00 84.38 80 ASP A O 1
#

Organism: Klebsiella pneumoniae (NCBI:txid573)

Secondary structure (DSSP, 8-state):
-EETTTEE------SS-HHHH------------EEEEEEEEEEEETTEEEEEEEEESS--SGGGTT--------------

pLDDT: mean 97.5, std 1.96, range [84.38, 98.75]

InterPro domains:
  IPR001948 Peptidase M18 [PF02127] (1-79)
  IPR001948 Peptidase M18 [PR00932] (23-39)
  IPR001948 Peptidase M18 [PR00932] (56-76)
  IPR001948 Peptidase M18 [PTHR28570] (1-79)
  IPR023358 Peptidase M18, domain 2 [G3DSA:2.30.250.10] (38-80)

Radius of gyration: 20.47 Å; chains: 1; bounding box: 43×38×56 Å

Foldseek 3Di:
DDDPNQDDDDDDDDPDDCVPPNDDDDDDGRDDWDWAFDPPQFDADPNDTGGDTDTDPDDPVVVVPPDPDDDDDDDDDDDD